Protein AF-A0A950EI23-F1 (afdb_monomer)

Solvent-accessible surface area (backbone atoms only — not comparable to full-atom values): 8518 Å² total; per-residue (Å²): 134,85,84,92,85,84,87,80,90,76,84,76,74,84,70,86,67,76,79,76,71,68,74,47,66,70,59,40,48,51,52,37,40,56,54,47,64,71,66,51,68,87,65,63,72,90,77,51,54,49,69,56,55,54,53,48,47,56,52,50,55,52,46,49,69,55,38,44,79,48,39,57,81,94,42,25,65,33,47,44,52,51,48,52,51,52,53,50,52,50,52,54,29,60,77,43,72,51,33,77,90,60,54,56,66,70,58,54,53,52,44,67,62,48,52,70,70,41,46,65,33,48,51,51,39,48,51,47,42,31,77,74,55,66,67,72,56,79,81,131

Foldseek 3Di:
DDDDDDDDDDPPDPPPPDPPPPVPLVNLLVVLLVLVLVVQDPDPLQPDDLVVLVVVLVSLVVSLVSNLVSDDPQLNVLSNLVSVLVNVVSVQCVVQSNHPVRRDPVVVVVCVVVVVVSLVSQCSVQVCSCVRSVNPGDRD

Secondary structure (DSSP, 8-state):
------------------------HHHHHHHHHHHHHHHT----TTTS-HHHHHHHHHHHHHHHHHHHHHS-HHHHHHHHHHHHHHHHHHHHHHHTTT-GGGS-HHHHHHHHHHHHHHHHHHHHHHHHHHHHH---PPP-

Sequence (140 aa):
MKNALALVAVVVVAAAGASTATASPARAGATFCQDAAVFGHGSNLLALPPATLKSDYGKFKTLATTMVPQAPSSIRTDLKSVFTFDLGLFSELSKVGWSFAKIPKSVLAQWAVAGPKLKPASDAVIGYIDAKCGLKLVKP

Nearest PDB structures (foldseek):
  2kmf-assembly1_A  TM=4.921E-01  e=6.054E+00  Synechocystis sp. PCC 6803

pLDDT: mean 73.94, std 19.22, range [29.73, 93.25]

Radius of gyration: 24.6 Å; Cα contacts (8 Å, |Δi|>4): 87; chains: 1; bounding box: 95×35×35 Å

Structure (mmCIF, N/CA/C/O backbone):
data_AF-A0A950EI23-F1
#
_entry.id   AF-A0A950EI23-F1
#
loop_
_atom_site.group_PDB
_atom_site.id
_atom_site.type_symbol
_atom_site.label_atom_id
_atom_site.label_alt_id
_atom_site.label_comp_id
_atom_site.label_asym_id
_atom_site.label_entity_id
_atom_site.label_seq_id
_atom_site.pdbx_PDB_ins_code
_atom_site.Cartn_x
_atom_site.Cartn_y
_atom_site.Cartn_z
_atom_site.occupancy
_atom_site.B_iso_or_equiv
_atom_site.auth_seq_id
_atom_site.auth_comp_id
_atom_site.auth_asym_id
_atom_site.auth_atom_id
_atom_site.pdbx_PDB_model_num
ATOM 1 N N . MET A 1 1 ? 77.031 -23.057 3.284 1.00 36.94 1 MET A N 1
ATOM 2 C CA . MET A 1 1 ? 77.674 -22.280 2.204 1.00 36.94 1 MET A CA 1
ATOM 3 C C . MET A 1 1 ? 76.619 -21.386 1.567 1.00 36.94 1 MET A C 1
ATOM 5 O O . MET A 1 1 ? 75.597 -21.930 1.187 1.00 36.94 1 MET A O 1
ATOM 9 N N . LYS A 1 2 ? 76.923 -20.079 1.457 1.00 39.62 2 LYS A N 1
ATOM 10 C CA . LYS A 1 2 ? 76.387 -19.061 0.517 1.00 39.62 2 LYS A CA 1
ATOM 11 C C . LYS A 1 2 ? 74.888 -18.707 0.656 1.00 39.62 2 LYS A C 1
ATOM 13 O O . LYS A 1 2 ? 74.032 -19.532 0.385 1.00 39.62 2 LYS A O 1
ATOM 18 N N . ASN A 1 3 ? 74.559 -17.564 1.274 1.00 35.47 3 ASN A N 1
ATOM 19 C CA . ASN A 1 3 ? 74.461 -16.191 0.708 1.00 35.47 3 ASN A CA 1
ATOM 20 C C . ASN A 1 3 ? 73.227 -16.055 -0.212 1.00 35.47 3 ASN A C 1
ATOM 22 O O . ASN A 1 3 ? 73.193 -16.699 -1.249 1.00 35.47 3 ASN A O 1
ATOM 26 N N . ALA A 1 4 ? 72.128 -15.415 0.211 1.00 39.84 4 ALA A N 1
ATOM 27 C CA . ALA A 1 4 ? 71.867 -13.967 0.377 1.00 39.84 4 ALA A CA 1
ATOM 28 C C . ALA A 1 4 ? 71.347 -13.289 -0.910 1.00 39.84 4 ALA A C 1
ATOM 30 O O . ALA A 1 4 ? 71.980 -13.432 -1.946 1.00 39.84 4 ALA A O 1
ATOM 31 N N . LEU A 1 5 ? 70.221 -12.561 -0.783 1.00 36.88 5 LEU A N 1
ATOM 32 C CA . LEU A 1 5 ? 69.748 -11.320 -1.456 1.00 36.88 5 LEU A CA 1
ATOM 33 C C . LEU A 1 5 ? 68.195 -11.330 -1.411 1.00 36.88 5 LEU A C 1
ATOM 35 O O . LEU A 1 5 ? 67.591 -12.241 -1.958 1.00 36.88 5 LEU A O 1
ATOM 39 N N . ALA A 1 6 ? 67.466 -10.543 -0.609 1.00 37.47 6 ALA A N 1
ATOM 40 C CA . ALA A 1 6 ? 67.345 -9.083 -0.445 1.00 37.47 6 ALA A CA 1
ATOM 41 C C . ALA A 1 6 ? 66.429 -8.387 -1.486 1.00 37.47 6 ALA A C 1
ATOM 43 O O . ALA A 1 6 ? 66.759 -8.351 -2.664 1.00 37.47 6 ALA A O 1
ATOM 44 N N . LEU A 1 7 ? 65.361 -7.758 -0.950 1.00 36.66 7 LEU A N 1
ATOM 45 C CA . LEU A 1 7 ? 64.418 -6.762 -1.510 1.00 36.66 7 LEU A CA 1
ATOM 46 C C . LEU A 1 7 ? 63.505 -7.232 -2.666 1.00 36.66 7 LEU A C 1
ATOM 48 O O . LEU A 1 7 ? 63.937 -7.914 -3.577 1.00 36.66 7 LEU A O 1
ATOM 52 N N . VAL A 1 8 ? 62.201 -6.929 -2.688 1.00 36.44 8 VAL A N 1
ATOM 53 C CA . VAL A 1 8 ? 61.594 -5.587 -2.656 1.00 36.44 8 VAL A CA 1
ATOM 54 C C . VAL A 1 8 ? 60.236 -5.612 -1.939 1.00 36.44 8 VAL A C 1
ATOM 56 O O . VAL A 1 8 ? 59.358 -6.409 -2.259 1.00 36.44 8 VAL A O 1
ATOM 59 N N . ALA A 1 9 ? 60.051 -4.681 -1.003 1.00 41.12 9 ALA A N 1
ATOM 60 C CA . ALA A 1 9 ? 58.739 -4.286 -0.513 1.00 41.12 9 ALA A CA 1
ATOM 61 C C . ALA A 1 9 ? 57.994 -3.537 -1.628 1.00 41.12 9 ALA A C 1
ATOM 63 O O . ALA A 1 9 ? 58.383 -2.428 -1.990 1.00 41.12 9 ALA A O 1
ATOM 64 N N . VAL A 1 10 ? 56.917 -4.119 -2.157 1.00 34.75 10 VAL A N 1
ATOM 65 C CA . VAL A 1 10 ? 55.912 -3.352 -2.898 1.00 34.75 10 VAL A CA 1
ATOM 66 C C . VAL A 1 10 ? 54.756 -3.110 -1.945 1.00 34.75 10 VAL A C 1
ATOM 68 O O . VAL A 1 10 ? 53.901 -3.965 -1.723 1.00 34.75 10 VAL A O 1
ATOM 71 N N . VAL A 1 11 ? 54.766 -1.917 -1.360 1.00 41.16 11 VAL A N 1
ATOM 72 C CA . VAL A 1 11 ? 53.578 -1.292 -0.788 1.00 41.16 11 VAL A CA 1
ATOM 73 C C . VAL A 1 11 ? 52.604 -1.091 -1.947 1.00 41.16 11 VAL A C 1
ATOM 75 O O . VAL A 1 11 ? 52.697 -0.108 -2.680 1.00 41.16 11 VAL A O 1
ATOM 78 N N . VAL A 1 12 ? 51.685 -2.034 -2.154 1.00 38.53 12 VAL A N 1
ATOM 79 C CA . VAL A 1 12 ? 50.488 -1.746 -2.945 1.00 38.53 12 VAL A CA 1
ATOM 80 C C . VAL A 1 12 ? 49.539 -1.030 -2.004 1.00 38.53 12 VAL A C 1
ATOM 82 O O . VAL A 1 12 ? 48.923 -1.621 -1.120 1.00 38.53 12 VAL A O 1
ATOM 85 N N . VAL A 1 13 ? 49.524 0.287 -2.172 1.00 40.12 13 VAL A N 1
ATOM 86 C CA . VAL A 1 13 ? 48.585 1.227 -1.577 1.00 40.12 13 VAL A CA 1
ATOM 87 C C . VAL A 1 13 ? 47.185 0.619 -1.617 1.00 40.12 13 VAL A C 1
ATOM 89 O O . VAL A 1 13 ? 46.642 0.352 -2.689 1.00 40.12 13 VAL A O 1
ATOM 92 N N . ALA A 1 14 ? 46.600 0.422 -0.434 1.00 41.75 14 ALA A N 1
ATOM 93 C CA . ALA A 1 14 ? 45.168 0.264 -0.266 1.00 41.75 14 ALA A CA 1
ATOM 94 C C . ALA A 1 14 ? 44.500 1.569 -0.714 1.00 41.75 14 ALA A C 1
ATOM 96 O O . ALA A 1 14 ? 44.198 2.453 0.086 1.00 41.75 14 ALA A O 1
ATOM 97 N N . ALA A 1 15 ? 44.305 1.714 -2.021 1.00 35.47 15 ALA A N 1
ATOM 98 C CA . ALA A 1 15 ? 43.359 2.668 -2.543 1.00 35.47 15 ALA A CA 1
ATOM 99 C C . ALA A 1 15 ? 41.981 2.073 -2.264 1.00 35.47 15 ALA A C 1
ATOM 101 O O . ALA A 1 15 ? 41.494 1.199 -2.981 1.00 35.47 15 ALA A O 1
ATOM 102 N N . ALA A 1 16 ? 41.372 2.561 -1.186 1.00 40.75 16 ALA A N 1
ATOM 103 C CA . ALA A 1 16 ? 39.932 2.650 -1.044 1.00 40.75 16 ALA A CA 1
ATOM 104 C C . ALA A 1 16 ? 39.380 3.463 -2.232 1.00 40.75 16 ALA A C 1
ATOM 106 O O . ALA A 1 16 ? 39.046 4.637 -2.120 1.00 40.75 16 ALA A O 1
ATOM 107 N N . GLY A 1 17 ? 39.356 2.848 -3.410 1.00 33.03 17 GLY A N 1
ATOM 108 C CA . GLY A 1 17 ? 38.624 3.319 -4.565 1.00 33.03 17 GLY A CA 1
ATOM 109 C C . GLY A 1 17 ? 37.223 2.780 -4.408 1.00 33.03 17 GLY A C 1
ATOM 110 O O . GLY A 1 17 ? 36.989 1.603 -4.663 1.00 33.03 17 GLY A O 1
ATOM 111 N N . ALA A 1 18 ? 36.335 3.628 -3.894 1.00 35.41 18 ALA A N 1
ATOM 112 C CA . ALA A 1 18 ? 34.916 3.372 -3.766 1.00 35.41 18 ALA A CA 1
ATOM 113 C C . ALA A 1 18 ? 34.413 2.545 -4.953 1.00 35.41 18 ALA A C 1
ATOM 115 O O . ALA A 1 18 ? 34.388 3.023 -6.089 1.00 35.41 18 ALA A O 1
ATOM 116 N N . SER A 1 19 ? 33.990 1.310 -4.672 1.00 29.73 19 SER A N 1
ATOM 117 C CA . SER A 1 19 ? 33.036 0.617 -5.518 1.00 29.73 19 SER A CA 1
ATOM 118 C C . SER A 1 19 ? 31.842 1.551 -5.615 1.00 29.73 19 SER A C 1
ATOM 120 O O . SER A 1 19 ? 30.972 1.561 -4.743 1.00 29.73 19 SER A O 1
ATOM 122 N N . THR A 1 20 ? 31.791 2.368 -6.664 1.00 40.09 20 THR A N 1
ATOM 123 C CA . THR A 1 20 ? 30.520 2.829 -7.186 1.00 40.09 20 THR A CA 1
ATOM 124 C C . THR A 1 20 ? 29.844 1.550 -7.641 1.00 40.09 20 THR A C 1
ATOM 126 O O . THR A 1 20 ? 29.971 1.097 -8.778 1.00 40.09 20 THR A O 1
ATOM 129 N N . ALA A 1 21 ? 29.173 0.903 -6.685 1.00 35.53 21 ALA A N 1
ATOM 130 C CA . ALA A 1 21 ? 28.082 0.004 -6.947 1.00 35.53 21 ALA A CA 1
ATOM 131 C C . ALA A 1 21 ? 27.087 0.863 -7.714 1.00 35.53 21 ALA A C 1
ATOM 133 O O . ALA A 1 21 ? 26.189 1.483 -7.150 1.00 35.53 21 ALA A O 1
ATOM 134 N N . THR A 1 22 ? 27.318 0.961 -9.019 1.00 35.56 22 THR A N 1
ATOM 135 C CA . THR A 1 22 ? 26.297 1.313 -9.973 1.00 35.56 22 THR A CA 1
ATOM 136 C C . THR A 1 22 ? 25.267 0.240 -9.706 1.00 35.56 22 THR A C 1
ATOM 138 O O . THR A 1 22 ? 25.484 -0.925 -10.046 1.00 35.56 22 THR A O 1
ATOM 141 N N . ALA A 1 23 ? 24.251 0.586 -8.913 1.00 40.00 23 ALA A N 1
ATOM 142 C CA . ALA A 1 23 ? 23.145 -0.292 -8.617 1.00 40.00 23 ALA A CA 1
ATOM 143 C C . ALA A 1 23 ? 22.575 -0.629 -9.983 1.00 40.00 23 ALA A C 1
ATOM 145 O O . ALA A 1 23 ? 21.917 0.202 -10.607 1.00 40.00 23 ALA A O 1
ATOM 146 N N . SER A 1 24 ? 22.980 -1.784 -10.514 1.00 37.75 24 SER A N 1
ATOM 147 C CA . SER A 1 24 ? 22.637 -2.142 -11.875 1.00 37.75 24 SER A CA 1
ATOM 148 C C . SER A 1 24 ? 21.113 -2.090 -11.937 1.00 37.75 24 SER A C 1
ATOM 150 O O . SER A 1 24 ? 20.472 -2.680 -11.060 1.00 37.75 24 SER A O 1
ATOM 152 N N . PRO A 1 25 ? 20.510 -1.354 -12.883 1.00 50.84 25 PRO A N 1
ATOM 153 C CA . PRO A 1 25 ? 19.062 -1.165 -12.919 1.00 50.84 25 PRO A CA 1
ATOM 154 C C . PRO A 1 25 ? 18.306 -2.504 -12.957 1.00 50.84 25 PRO A C 1
ATOM 156 O O . PRO A 1 25 ? 17.195 -2.598 -12.443 1.00 50.84 25 PRO A O 1
ATOM 159 N N . ALA A 1 26 ? 18.950 -3.573 -13.444 1.00 51.41 26 ALA A N 1
ATOM 160 C CA . ALA A 1 26 ? 18.457 -4.946 -13.363 1.00 51.41 26 ALA A CA 1
ATOM 161 C C . ALA A 1 26 ? 18.299 -5.471 -11.918 1.00 51.41 26 ALA A C 1
ATOM 163 O O . ALA A 1 26 ? 17.333 -6.167 -11.617 1.00 51.41 26 ALA A O 1
ATOM 164 N N . ARG A 1 27 ? 19.213 -5.122 -11.004 1.00 56.03 27 ARG A N 1
ATOM 165 C CA . ARG A 1 27 ? 19.181 -5.541 -9.592 1.00 56.03 27 ARG A CA 1
ATOM 166 C C . ARG A 1 27 ? 18.139 -4.752 -8.798 1.00 56.03 27 ARG A C 1
ATOM 168 O O . ARG A 1 27 ? 17.410 -5.348 -8.018 1.00 56.03 27 ARG A O 1
ATOM 175 N N . ALA A 1 28 ? 18.017 -3.448 -9.062 1.00 59.25 28 ALA A N 1
ATOM 176 C CA . ALA A 1 28 ? 16.952 -2.618 -8.493 1.00 59.25 28 ALA A CA 1
ATOM 177 C C . ALA A 1 28 ? 15.560 -3.064 -8.978 1.00 59.25 28 ALA A C 1
ATOM 179 O O . ALA A 1 28 ? 14.635 -3.160 -8.178 1.00 59.25 28 ALA A O 1
ATOM 180 N N . GLY A 1 29 ? 15.424 -3.416 -10.263 1.00 62.66 29 GLY A N 1
ATOM 181 C CA . GLY A 1 29 ? 14.188 -3.979 -10.814 1.00 62.66 29 GLY A CA 1
ATOM 182 C C . GLY A 1 29 ? 13.825 -5.347 -10.227 1.00 62.66 29 GLY A C 1
ATOM 183 O O . GLY A 1 29 ? 12.660 -5.589 -9.925 1.00 62.66 29 GLY A O 1
ATOM 184 N N . ALA A 1 30 ? 14.811 -6.224 -10.004 1.00 69.25 30 ALA A N 1
ATOM 185 C CA . ALA A 1 30 ? 14.588 -7.522 -9.366 1.00 69.25 30 ALA A CA 1
ATOM 186 C C . ALA A 1 30 ? 14.108 -7.383 -7.911 1.00 69.25 30 ALA A C 1
ATOM 188 O O . ALA A 1 30 ? 13.155 -8.056 -7.522 1.00 69.25 30 ALA A O 1
ATOM 189 N N . THR A 1 31 ? 14.717 -6.488 -7.126 1.00 76.88 31 THR A N 1
ATOM 190 C CA . THR A 1 31 ? 14.278 -6.204 -5.748 1.00 76.88 31 THR A CA 1
ATOM 191 C C . THR A 1 31 ? 12.894 -5.558 -5.721 1.00 76.88 31 THR A C 1
ATOM 193 O O . THR A 1 31 ? 12.042 -5.990 -4.952 1.00 76.88 31 THR A O 1
ATOM 196 N N . PHE A 1 32 ? 12.611 -4.624 -6.636 1.00 83.12 32 PHE A N 1
ATOM 197 C CA . PHE A 1 32 ? 11.277 -4.042 -6.782 1.00 83.12 32 PHE A CA 1
ATOM 198 C C . PHE A 1 32 ? 10.204 -5.104 -7.064 1.00 83.12 32 PHE A C 1
ATOM 200 O O . PHE A 1 32 ? 9.143 -5.082 -6.449 1.00 83.12 32 PHE A 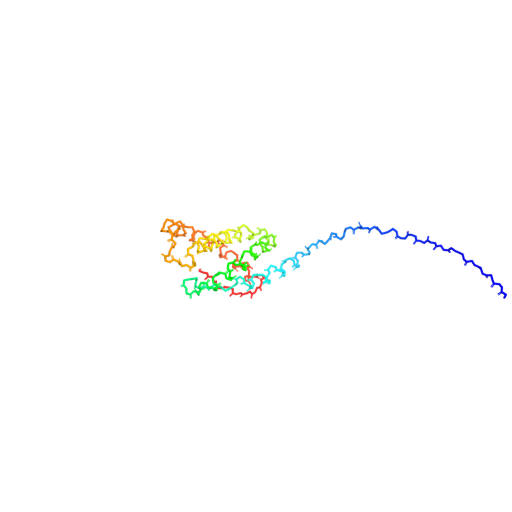O 1
ATOM 207 N N . CYS A 1 33 ? 10.468 -6.049 -7.971 1.00 82.44 33 CYS A N 1
ATOM 208 C CA . CYS A 1 33 ? 9.514 -7.111 -8.286 1.00 82.44 33 CYS A CA 1
ATOM 209 C C . CYS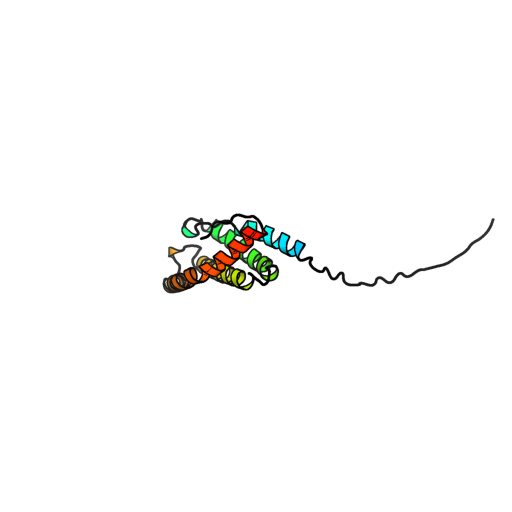 A 1 33 ? 9.324 -8.114 -7.138 1.00 82.44 33 CYS A C 1
ATOM 211 O O . CYS A 1 33 ? 8.217 -8.620 -6.960 1.00 82.44 33 CYS A O 1
ATOM 213 N N . GLN A 1 34 ? 10.365 -8.384 -6.345 1.00 81.31 34 GLN A N 1
ATOM 214 C CA . GLN A 1 34 ? 10.247 -9.194 -5.127 1.00 81.31 34 GLN A CA 1
ATOM 215 C C . GLN A 1 34 ? 9.359 -8.503 -4.087 1.00 81.31 34 GLN A C 1
ATOM 217 O O . GLN A 1 34 ? 8.434 -9.123 -3.567 1.00 81.31 34 GLN A O 1
ATOM 222 N N . ASP A 1 35 ? 9.580 -7.212 -3.847 1.00 82.31 35 ASP A N 1
ATOM 223 C CA . ASP A 1 35 ? 8.767 -6.418 -2.924 1.00 82.31 35 ASP A CA 1
ATOM 224 C C . ASP A 1 35 ? 7.313 -6.280 -3.426 1.00 82.31 35 ASP A C 1
ATOM 226 O O . ASP A 1 35 ? 6.360 -6.409 -2.655 1.00 82.31 35 ASP A O 1
ATOM 230 N N . ALA A 1 36 ? 7.113 -6.112 -4.739 1.00 79.94 36 ALA A N 1
ATOM 231 C CA . ALA A 1 36 ? 5.790 -6.052 -5.362 1.00 79.94 36 ALA A CA 1
ATOM 232 C C . ALA A 1 36 ? 4.998 -7.365 -5.234 1.00 79.94 36 ALA A C 1
ATOM 234 O O . ALA A 1 36 ? 3.772 -7.333 -5.129 1.00 79.94 36 ALA A O 1
ATOM 235 N N . ALA A 1 37 ? 5.671 -8.519 -5.189 1.00 74.31 37 ALA A N 1
ATOM 236 C CA . ALA A 1 37 ? 5.012 -9.802 -4.941 1.00 74.31 37 ALA A CA 1
ATOM 237 C C . ALA A 1 37 ? 4.399 -9.873 -3.533 1.00 74.31 37 ALA A C 1
ATOM 239 O O . ALA A 1 37 ? 3.383 -10.536 -3.336 1.00 74.31 37 ALA A O 1
ATOM 240 N N . VAL A 1 38 ? 4.963 -9.142 -2.567 1.00 71.06 38 VAL A N 1
ATOM 241 C CA . VAL A 1 38 ? 4.412 -9.014 -1.208 1.00 71.06 38 VAL A CA 1
ATOM 242 C C . VAL A 1 38 ? 3.232 -8.031 -1.174 1.00 71.06 38 VAL A C 1
ATOM 244 O O . VAL A 1 38 ? 2.308 -8.206 -0.384 1.00 71.06 38 VAL A O 1
ATOM 247 N N . PHE A 1 39 ? 3.229 -7.030 -2.060 1.00 68.44 39 PHE A N 1
ATOM 248 C CA . PHE A 1 39 ? 2.153 -6.039 -2.217 1.00 68.44 39 PHE A CA 1
ATOM 249 C C . PHE A 1 39 ? 0.871 -6.628 -2.847 1.00 68.44 39 PHE A C 1
ATOM 251 O O . PHE A 1 39 ? -0.222 -6.100 -2.660 1.00 68.44 39 PHE A O 1
ATOM 258 N N . GLY A 1 40 ? 0.991 -7.740 -3.579 1.00 55.53 40 GLY A N 1
ATOM 259 C CA . GLY A 1 40 ? -0.021 -8.269 -4.499 1.00 55.53 40 GLY A CA 1
ATOM 260 C C . GLY A 1 40 ? -1.282 -8.925 -3.922 1.00 55.53 40 GLY A C 1
ATOM 261 O O . GLY A 1 40 ? -2.102 -9.421 -4.694 1.00 55.53 40 GLY A O 1
ATOM 262 N N . HIS A 1 41 ? -1.483 -8.939 -2.606 1.00 49.56 41 HIS A N 1
ATOM 263 C CA . HIS A 1 41 ? -2.679 -9.533 -2.008 1.00 49.56 41 HIS A CA 1
ATOM 264 C C . HIS A 1 41 ? -3.666 -8.456 -1.561 1.00 49.56 41 HIS A C 1
ATOM 266 O O . HIS A 1 41 ? -3.645 -7.992 -0.420 1.00 49.56 41 HIS A O 1
ATOM 272 N N . GLY A 1 42 ? -4.565 -8.097 -2.485 1.00 50.00 42 GLY A N 1
ATOM 273 C CA . GLY A 1 42 ? -5.751 -7.284 -2.229 1.00 50.00 42 GLY A CA 1
ATOM 274 C C . GLY A 1 42 ? -6.662 -7.977 -1.222 1.00 50.00 42 GLY A C 1
ATOM 275 O O . GLY A 1 42 ? -7.564 -8.733 -1.573 1.00 50.00 42 GLY A O 1
ATOM 276 N N . SER A 1 43 ? -6.386 -7.755 0.054 1.00 51.38 43 SER A N 1
ATOM 277 C CA . SER A 1 43 ? -7.228 -8.234 1.133 1.00 51.38 43 SER A CA 1
ATOM 278 C C . SER A 1 43 ? -8.428 -7.307 1.252 1.00 51.38 43 SER A C 1
ATOM 280 O O . SER A 1 43 ? -8.270 -6.087 1.280 1.00 51.38 43 SER A O 1
ATOM 282 N N . ASN A 1 44 ? -9.636 -7.863 1.363 1.00 62.44 44 ASN A N 1
ATOM 283 C CA . ASN A 1 44 ? -10.791 -7.074 1.773 1.00 62.44 44 ASN A CA 1
ATOM 284 C C . ASN A 1 44 ? -10.544 -6.594 3.211 1.00 62.44 44 ASN A C 1
ATOM 286 O O . ASN A 1 44 ? -10.760 -7.345 4.162 1.00 62.44 44 ASN A O 1
ATOM 290 N N . LEU A 1 45 ? -10.057 -5.358 3.366 1.00 65.81 45 LEU A N 1
ATOM 291 C CA . LEU A 1 45 ? -9.656 -4.792 4.657 1.00 65.81 45 LEU A CA 1
ATOM 292 C C . LEU A 1 45 ? -10.790 -4.842 5.693 1.00 65.81 45 LEU A C 1
ATOM 294 O O . LEU A 1 45 ? -10.519 -4.942 6.885 1.00 65.81 45 LEU A O 1
ATOM 298 N N . LEU A 1 46 ? -12.051 -4.825 5.242 1.00 67.31 46 LEU A N 1
ATOM 299 C CA . LEU A 1 46 ? -13.233 -4.922 6.103 1.00 67.31 46 LEU A CA 1
ATOM 300 C C . LEU A 1 46 ? -13.427 -6.321 6.706 1.00 67.31 46 LEU A C 1
ATOM 302 O O . LEU A 1 46 ? -14.065 -6.448 7.747 1.00 67.31 46 LEU A O 1
ATOM 306 N N . ALA A 1 47 ? -12.903 -7.359 6.053 1.00 69.56 47 ALA A N 1
ATOM 307 C CA . ALA A 1 47 ? -13.020 -8.751 6.479 1.00 69.56 47 ALA A CA 1
ATOM 308 C C . ALA A 1 47 ? -11.783 -9.250 7.246 1.00 69.56 47 ALA A C 1
ATOM 310 O O . ALA A 1 47 ? -11.802 -10.354 7.790 1.00 69.56 47 ALA A O 1
ATOM 311 N N . LEU A 1 48 ? -10.700 -8.467 7.285 1.00 74.06 48 LEU A N 1
ATOM 312 C CA . LEU A 1 48 ? -9.470 -8.878 7.949 1.00 74.06 48 LEU A CA 1
ATOM 313 C C . LEU A 1 48 ? -9.552 -8.717 9.475 1.00 74.06 48 LEU A C 1
ATOM 315 O O . LEU A 1 48 ? -10.004 -7.682 9.972 1.00 74.06 48 LEU A O 1
ATOM 319 N N . PRO A 1 49 ? -9.026 -9.688 10.242 1.00 80.75 49 PRO A N 1
ATOM 320 C CA . PRO A 1 49 ? -8.852 -9.527 11.677 1.00 80.75 49 PRO A CA 1
ATOM 321 C C . PRO A 1 49 ? -7.932 -8.335 12.016 1.00 80.75 49 PRO A C 1
ATOM 323 O O . PRO A 1 49 ? -6.919 -8.131 11.336 1.00 80.75 49 PRO A O 1
ATOM 326 N N . PRO A 1 50 ? -8.181 -7.614 13.128 1.00 81.69 50 PRO A N 1
ATOM 327 C CA . PRO A 1 50 ? -7.322 -6.530 13.621 1.00 81.69 50 PRO A CA 1
ATOM 328 C C . PRO A 1 50 ? -5.826 -6.861 13.702 1.00 81.69 50 PRO A C 1
ATOM 330 O O . PRO A 1 50 ? -4.978 -6.034 13.369 1.00 81.69 50 PRO A O 1
ATOM 333 N N . ALA A 1 51 ? -5.485 -8.078 14.141 1.00 83.62 51 ALA A N 1
ATOM 334 C CA . ALA A 1 51 ? -4.096 -8.519 14.260 1.00 83.62 51 ALA A CA 1
ATOM 335 C C . ALA A 1 51 ? -3.394 -8.595 12.893 1.00 83.62 51 ALA A C 1
ATOM 337 O O . ALA A 1 51 ? -2.237 -8.187 12.772 1.00 83.62 51 ALA A O 1
ATOM 338 N N . THR A 1 52 ? -4.112 -9.055 11.865 1.00 82.75 52 THR A N 1
ATOM 339 C CA . THR A 1 52 ? -3.621 -9.130 10.486 1.00 82.75 52 THR A CA 1
ATOM 340 C C . THR A 1 52 ? -3.403 -7.732 9.924 1.00 82.75 52 THR A C 1
ATOM 342 O O . THR A 1 52 ? -2.299 -7.430 9.484 1.00 82.75 52 THR A O 1
ATOM 345 N N . LEU A 1 53 ? -4.386 -6.835 10.071 1.00 80.12 53 LEU A N 1
ATOM 346 C CA . LEU A 1 53 ? -4.269 -5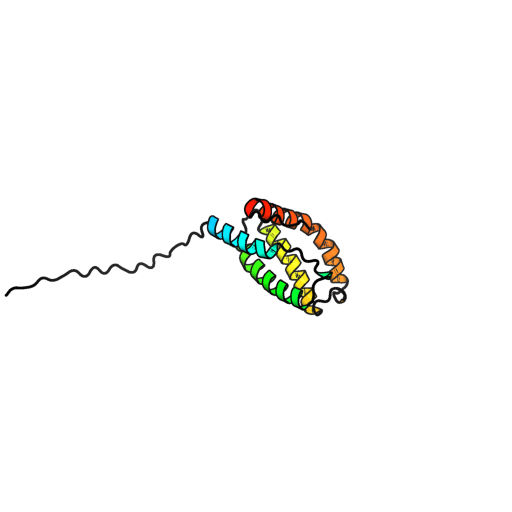.434 9.641 1.00 80.12 53 LEU A CA 1
ATOM 347 C C . LEU A 1 53 ? -3.062 -4.728 10.278 1.00 80.12 53 LEU A C 1
ATOM 349 O O . LEU A 1 53 ? -2.329 -4.008 9.601 1.00 80.12 53 LEU A O 1
ATOM 353 N N . LYS A 1 54 ? -2.812 -4.970 11.571 1.00 83.12 54 LYS A N 1
ATOM 354 C CA . LYS A 1 54 ? -1.645 -4.422 12.276 1.00 83.12 54 LYS A CA 1
ATOM 355 C C . LYS A 1 54 ? -0.323 -4.955 11.724 1.00 83.12 54 LYS A C 1
ATOM 357 O O . LYS A 1 54 ? 0.623 -4.182 11.568 1.00 83.12 54 LYS A O 1
ATOM 362 N N . SER A 1 55 ? -0.242 -6.261 11.466 1.00 83.12 55 SER A N 1
ATOM 363 C CA . SER A 1 55 ? 0.947 -6.885 10.872 1.00 83.12 55 SER A CA 1
ATOM 364 C C . SER A 1 55 ? 1.208 -6.336 9.472 1.00 83.12 55 SER A C 1
ATOM 366 O O . SER A 1 55 ? 2.333 -5.942 9.158 1.00 83.12 55 SER A O 1
ATOM 368 N N . ASP A 1 56 ? 0.156 -6.239 8.665 1.00 79.75 56 ASP A N 1
ATOM 369 C CA . ASP A 1 56 ? 0.245 -5.781 7.287 1.00 79.75 56 ASP A CA 1
ATOM 370 C C . ASP A 1 56 ? 0.608 -4.304 7.213 1.00 79.75 56 ASP A C 1
ATOM 372 O O . ASP A 1 56 ? 1.471 -3.960 6.415 1.00 79.75 56 ASP A O 1
ATOM 376 N N . TYR A 1 57 ? 0.105 -3.449 8.111 1.00 84.25 57 TYR A N 1
ATOM 377 C 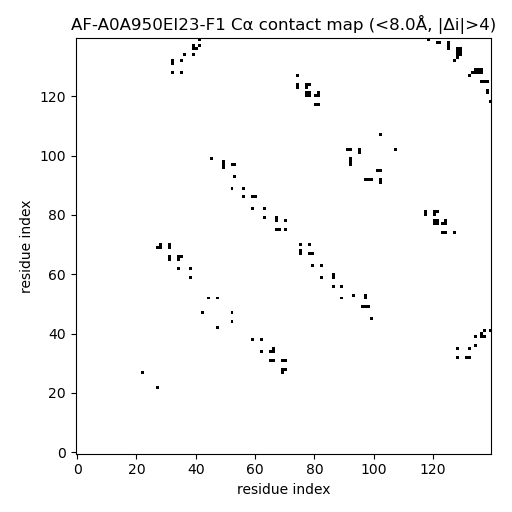CA . TYR A 1 57 ? 0.555 -2.056 8.195 1.00 84.25 57 TYR A CA 1
ATOM 378 C C . TYR A 1 57 ? 2.072 -1.936 8.407 1.00 84.25 57 TYR A C 1
ATOM 380 O O . TYR A 1 57 ? 2.729 -1.117 7.761 1.00 84.25 57 TYR A O 1
ATOM 388 N N . GLY A 1 58 ? 2.647 -2.771 9.281 1.00 82.88 58 GLY A N 1
ATOM 389 C CA . GLY A 1 58 ? 4.094 -2.814 9.500 1.00 82.88 58 GLY A CA 1
ATOM 390 C C . GLY A 1 58 ? 4.859 -3.167 8.223 1.00 82.88 58 GLY A C 1
ATOM 391 O O . GLY A 1 58 ? 5.780 -2.444 7.840 1.00 82.88 58 GLY A O 1
ATOM 392 N N . LYS A 1 59 ? 4.426 -4.224 7.524 1.00 81.31 59 LYS A N 1
ATOM 393 C CA . LYS A 1 59 ? 5.008 -4.636 6.236 1.00 81.31 59 LYS A CA 1
ATOM 394 C C . LYS A 1 59 ? 4.864 -3.541 5.181 1.00 81.31 59 LYS A C 1
ATOM 396 O O . LYS A 1 59 ? 5.832 -3.225 4.500 1.00 81.31 59 LYS A O 1
ATOM 401 N N . PHE A 1 60 ? 3.689 -2.923 5.084 1.00 81.56 60 PHE A N 1
ATOM 402 C CA . PHE A 1 60 ? 3.382 -1.881 4.106 1.00 81.56 60 PHE A CA 1
ATOM 403 C C . PHE A 1 60 ? 4.272 -0.653 4.284 1.00 81.56 60 PHE A C 1
ATOM 405 O O . PHE A 1 60 ? 4.764 -0.091 3.309 1.00 81.56 60 PHE A O 1
ATOM 412 N N . LYS A 1 61 ? 4.530 -0.257 5.535 1.00 84.19 61 LYS A N 1
ATOM 413 C CA . LYS A 1 61 ? 5.426 0.860 5.846 1.00 84.19 61 LYS A CA 1
ATOM 414 C C . LYS A 1 61 ? 6.862 0.564 5.418 1.00 84.19 61 LYS A C 1
ATOM 416 O O . LYS A 1 61 ? 7.501 1.431 4.827 1.00 84.19 61 LYS A O 1
ATOM 421 N N . THR A 1 62 ? 7.348 -0.653 5.664 1.00 86.50 62 THR A N 1
ATOM 422 C CA . THR A 1 62 ? 8.667 -1.093 5.191 1.00 86.50 62 THR A CA 1
ATOM 423 C C . THR A 1 62 ? 8.726 -1.117 3.663 1.00 86.50 62 THR A C 1
ATOM 425 O O . 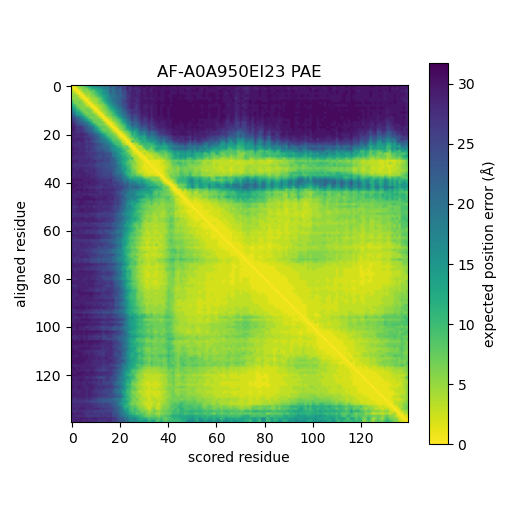THR A 1 62 ? 9.623 -0.503 3.089 1.00 86.50 62 THR A O 1
ATOM 428 N N . LEU A 1 63 ? 7.736 -1.720 3.000 1.00 83.94 63 LEU A N 1
ATOM 429 C CA . LEU A 1 63 ? 7.656 -1.782 1.537 1.00 83.94 63 LEU A CA 1
ATOM 430 C C . LEU A 1 63 ? 7.609 -0.388 0.904 1.00 83.94 63 LEU A C 1
ATOM 432 O O . LEU A 1 63 ? 8.308 -0.132 -0.069 1.00 83.94 63 LEU A O 1
ATOM 436 N N . ALA A 1 64 ? 6.868 0.560 1.480 1.00 86.44 64 ALA A N 1
ATOM 437 C CA . ALA A 1 64 ? 6.843 1.936 0.986 1.00 86.44 64 ALA A CA 1
ATOM 438 C C . ALA A 1 64 ? 8.244 2.575 0.999 1.00 86.44 64 ALA A C 1
ATOM 440 O O . ALA A 1 64 ? 8.622 3.280 0.059 1.00 86.44 64 ALA A O 1
ATOM 441 N N . THR A 1 65 ? 9.032 2.314 2.050 1.00 86.06 65 THR A N 1
ATOM 442 C CA . THR A 1 65 ? 10.397 2.848 2.177 1.00 86.06 65 THR A CA 1
ATOM 443 C C . THR A 1 65 ? 11.409 2.188 1.242 1.00 86.06 65 THR A C 1
ATOM 445 O O . THR A 1 65 ? 12.391 2.840 0.890 1.00 86.06 65 THR A O 1
ATOM 448 N N . THR A 1 66 ? 11.180 0.946 0.803 1.00 87.50 66 THR A N 1
ATOM 449 C CA . THR A 1 66 ? 12.080 0.229 -0.119 1.00 87.50 66 THR A CA 1
ATOM 450 C C . THR A 1 66 ? 11.666 0.394 -1.579 1.00 87.50 66 THR A C 1
ATOM 452 O O . THR A 1 66 ? 12.500 0.726 -2.424 1.00 87.50 66 THR A O 1
ATOM 455 N N . MET A 1 67 ? 10.375 0.251 -1.882 1.00 87.69 67 MET A N 1
ATOM 456 C CA . MET A 1 67 ? 9.849 0.240 -3.245 1.00 87.69 67 MET A CA 1
ATOM 457 C C . MET A 1 67 ? 9.837 1.623 -3.890 1.00 87.69 67 MET A C 1
ATOM 459 O O . MET A 1 67 ? 10.203 1.740 -5.055 1.00 87.69 67 MET A O 1
ATOM 463 N N . VAL A 1 68 ? 9.435 2.685 -3.178 1.00 88.62 68 VAL A N 1
ATOM 464 C CA . VAL A 1 68 ? 9.306 4.025 -3.789 1.00 88.62 68 VAL A CA 1
ATOM 465 C C . VAL A 1 68 ? 10.647 4.555 -4.322 1.00 88.62 68 VAL A C 1
ATOM 467 O O . VAL A 1 68 ? 10.675 5.031 -5.460 1.00 88.62 68 VAL A O 1
ATOM 470 N N . PRO A 1 69 ? 11.775 4.462 -3.589 1.00 86.94 69 PRO A N 1
ATOM 471 C CA . PRO A 1 69 ? 13.076 4.873 -4.120 1.00 86.94 69 PRO A CA 1
ATOM 472 C C . PRO A 1 69 ? 13.554 4.014 -5.299 1.00 86.94 69 PRO A C 1
ATOM 474 O O . PRO A 1 69 ? 14.191 4.535 -6.215 1.00 86.94 69 PRO A O 1
ATOM 477 N N . GLN A 1 70 ? 13.245 2.714 -5.282 1.00 86.62 70 GLN A N 1
ATOM 478 C CA . GLN A 1 70 ? 13.654 1.755 -6.314 1.00 86.62 70 GLN A CA 1
ATOM 479 C C . GLN A 1 70 ? 12.740 1.767 -7.544 1.00 86.62 70 GLN A C 1
ATOM 481 O O . GLN A 1 70 ? 13.126 1.278 -8.607 1.00 86.62 70 GLN A O 1
ATOM 486 N N . ALA A 1 71 ? 11.546 2.348 -7.423 1.00 85.31 71 ALA A N 1
ATOM 487 C CA . ALA A 1 71 ? 10.585 2.404 -8.503 1.00 85.31 71 ALA A CA 1
ATOM 488 C C . ALA A 1 71 ? 11.131 3.226 -9.686 1.00 85.31 71 ALA A C 1
ATOM 490 O O . ALA A 1 71 ? 11.702 4.315 -9.492 1.00 85.31 71 ALA A O 1
ATOM 491 N N . PRO A 1 72 ? 10.913 2.750 -10.924 1.00 87.06 72 PRO A N 1
ATOM 492 C CA . PRO A 1 72 ? 11.200 3.523 -12.122 1.00 87.06 72 PRO A CA 1
ATOM 493 C C . PRO A 1 72 ? 10.439 4.848 -12.111 1.00 87.06 72 PRO A C 1
ATOM 495 O O . PRO A 1 72 ? 9.308 4.933 -11.628 1.00 87.06 72 PRO A O 1
ATOM 498 N N . SER A 1 73 ? 11.045 5.886 -12.690 1.00 88.88 73 SER A N 1
ATOM 499 C CA . SER A 1 73 ? 10.466 7.235 -12.746 1.00 88.88 73 SER A CA 1
ATOM 500 C C . SER A 1 73 ? 9.062 7.264 -13.356 1.00 88.88 73 SER A C 1
ATOM 502 O O . SER A 1 73 ? 8.243 8.065 -12.917 1.00 88.88 73 SER A O 1
ATOM 504 N N . SER A 1 74 ? 8.766 6.360 -14.296 1.00 88.69 74 SER A N 1
ATOM 505 C CA . SER A 1 74 ? 7.471 6.250 -14.976 1.00 88.69 74 SER A CA 1
ATOM 506 C C . SER A 1 74 ? 6.292 5.909 -14.063 1.00 88.69 74 SER A C 1
ATOM 508 O O . SER A 1 74 ? 5.171 6.229 -14.424 1.00 88.69 74 SER A O 1
ATOM 510 N N . ILE A 1 75 ? 6.526 5.253 -12.919 1.00 90.81 75 ILE A N 1
ATOM 511 C CA . ILE A 1 75 ? 5.465 4.879 -11.962 1.00 90.81 75 ILE A CA 1
ATOM 512 C C . ILE A 1 75 ? 5.717 5.389 -10.546 1.00 90.81 75 ILE A C 1
ATOM 514 O O . ILE A 1 75 ? 4.881 5.207 -9.668 1.00 90.81 75 ILE A O 1
ATOM 518 N N . ARG A 1 76 ? 6.871 6.010 -10.278 1.00 91.94 76 ARG A N 1
ATOM 519 C CA . ARG A 1 76 ? 7.268 6.399 -8.918 1.00 91.94 76 ARG A CA 1
ATOM 520 C C . ARG A 1 76 ? 6.259 7.335 -8.258 1.00 91.94 76 ARG A C 1
ATOM 522 O O . ARG A 1 76 ? 5.967 7.170 -7.076 1.00 91.94 76 ARG A O 1
ATOM 529 N N . THR A 1 77 ? 5.744 8.312 -9.002 1.00 93.25 77 THR A N 1
ATOM 530 C CA . THR A 1 77 ? 4.743 9.259 -8.493 1.00 93.25 77 THR A CA 1
ATOM 531 C C . THR A 1 77 ? 3.435 8.549 -8.162 1.00 93.25 77 THR A C 1
ATOM 533 O O . THR A 1 77 ? 2.898 8.754 -7.076 1.00 93.25 77 THR A O 1
ATOM 536 N N . ASP A 1 78 ? 2.965 7.669 -9.045 1.00 91.25 78 ASP A N 1
ATOM 537 C CA . ASP A 1 78 ? 1.732 6.907 -8.838 1.00 91.25 78 ASP A CA 1
ATOM 538 C C . ASP A 1 78 ? 1.863 5.946 -7.656 1.00 91.25 78 ASP A C 1
ATOM 540 O O . ASP A 1 78 ? 1.022 5.942 -6.759 1.00 91.25 78 ASP A O 1
ATOM 544 N N . LEU A 1 79 ? 2.979 5.221 -7.582 1.00 90.19 79 LEU A N 1
ATOM 545 C CA . LEU A 1 79 ? 3.295 4.324 -6.476 1.00 90.19 79 LEU A CA 1
ATOM 546 C C . LEU A 1 79 ? 3.350 5.075 -5.142 1.00 90.19 79 LEU A C 1
ATOM 548 O O . LEU A 1 79 ? 2.794 4.619 -4.145 1.00 90.19 79 LEU A O 1
ATOM 552 N N . LYS A 1 80 ? 3.983 6.255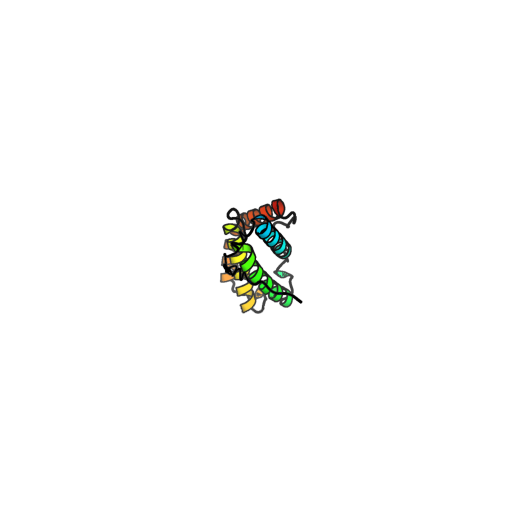 -5.117 1.00 91.75 80 LYS A N 1
ATOM 553 C CA . LYS A 1 80 ? 4.018 7.111 -3.926 1.00 91.75 80 LYS A CA 1
ATOM 554 C C . LYS A 1 80 ? 2.614 7.564 -3.520 1.00 91.75 80 LYS A C 1
ATOM 556 O O . LYS A 1 80 ? 2.325 7.580 -2.325 1.00 91.75 80 LYS A O 1
ATOM 561 N N . SER A 1 81 ? 1.759 7.928 -4.474 1.00 90.69 81 SER A N 1
ATOM 562 C CA . SER A 1 81 ? 0.370 8.324 -4.206 1.00 90.69 81 SER A CA 1
ATOM 563 C C . SER A 1 81 ? -0.435 7.184 -3.582 1.00 90.69 81 SER A C 1
ATOM 565 O O . SER A 1 81 ? -1.091 7.406 -2.564 1.00 90.69 81 SER A O 1
ATOM 567 N N . VAL A 1 82 ? -0.321 5.967 -4.128 1.00 88.38 82 VAL A N 1
ATOM 568 C CA . VAL A 1 82 ? -0.975 4.759 -3.592 1.00 88.38 82 VAL A CA 1
ATOM 569 C C . VAL A 1 82 ? -0.508 4.492 -2.158 1.00 88.38 82 VAL A C 1
ATOM 571 O O . VAL A 1 82 ? -1.322 4.504 -1.236 1.00 88.38 82 VAL A O 1
ATOM 574 N N . PHE A 1 83 ? 0.808 4.401 -1.928 1.00 88.56 83 PHE A N 1
ATOM 575 C CA . PHE A 1 83 ? 1.347 4.187 -0.580 1.00 88.56 83 PHE A CA 1
ATOM 576 C C . PHE A 1 83 ? 0.951 5.287 0.409 1.00 88.56 83 PHE A C 1
ATOM 578 O O . PHE A 1 83 ? 0.689 4.997 1.573 1.00 88.56 83 PHE A O 1
ATOM 585 N N . THR A 1 84 ? 0.908 6.550 -0.021 1.00 89.12 84 THR A N 1
ATOM 586 C CA . THR A 1 84 ? 0.529 7.671 0.856 1.00 89.12 84 THR A CA 1
ATOM 587 C C . THR A 1 84 ? -0.912 7.528 1.333 1.00 89.12 84 THR A C 1
ATOM 589 O O . THR A 1 84 ? -1.188 7.738 2.515 1.00 89.12 84 THR A O 1
ATOM 592 N N . PHE A 1 85 ? -1.821 7.155 0.434 1.00 88.12 85 PHE A N 1
ATOM 593 C CA . PHE A 1 85 ? -3.217 6.935 0.785 1.00 88.12 85 PHE A CA 1
ATOM 594 C C . PHE A 1 85 ? -3.386 5.743 1.724 1.00 88.12 85 PHE A C 1
ATOM 596 O O . PHE A 1 85 ? -3.976 5.899 2.794 1.00 88.12 85 PHE A O 1
ATOM 603 N N . ASP A 1 86 ? -2.811 4.594 1.374 1.00 84.81 86 ASP A N 1
ATOM 604 C CA . ASP A 1 86 ? -2.944 3.367 2.162 1.00 84.81 86 ASP A CA 1
ATOM 605 C C . ASP A 1 86 ? -2.334 3.526 3.560 1.00 84.81 86 ASP A C 1
ATOM 607 O O . ASP A 1 86 ? -2.957 3.171 4.562 1.00 84.81 86 ASP A O 1
ATOM 611 N N . LEU A 1 87 ? -1.147 4.135 3.670 1.00 86.94 87 LEU A N 1
ATOM 612 C CA . LEU A 1 87 ? -0.534 4.431 4.969 1.00 86.94 87 LEU A CA 1
ATOM 613 C C . LEU A 1 87 ? -1.375 5.417 5.787 1.00 86.94 87 LEU A C 1
ATOM 615 O O . LEU A 1 87 ? -1.440 5.282 7.009 1.00 86.94 87 LEU A O 1
ATOM 619 N N . GLY A 1 88 ? -2.032 6.383 5.140 1.00 87.94 88 GLY A N 1
ATOM 620 C CA . GLY A 1 88 ? -2.993 7.272 5.793 1.00 87.94 88 GLY A CA 1
ATOM 621 C C . GLY A 1 88 ? -4.189 6.503 6.358 1.00 87.94 88 GLY A C 1
ATOM 622 O O . GLY A 1 88 ? -4.541 6.684 7.525 1.00 87.94 88 GLY A O 1
ATOM 623 N N . LEU A 1 89 ? -4.754 5.589 5.567 1.00 86.12 89 LEU A N 1
ATOM 624 C CA . LEU A 1 89 ? -5.862 4.725 5.972 1.00 86.12 89 LEU A CA 1
ATOM 625 C C . LEU A 1 89 ? -5.483 3.846 7.168 1.00 86.12 89 LEU A C 1
ATOM 627 O O . LEU A 1 89 ? -6.174 3.855 8.192 1.00 86.12 89 LEU A O 1
ATOM 631 N N . PHE A 1 90 ? -4.364 3.126 7.083 1.00 86.44 90 PHE A N 1
ATOM 632 C CA . PHE A 1 90 ? -3.895 2.273 8.175 1.00 86.44 90 PHE A CA 1
ATOM 633 C C . PHE A 1 90 ? -3.506 3.070 9.427 1.00 86.44 90 PHE A C 1
ATOM 635 O O . PHE A 1 90 ? -3.734 2.606 10.546 1.00 86.44 90 PHE A O 1
ATOM 642 N N . SER A 1 91 ? -2.963 4.278 9.266 1.00 89.62 91 SER A N 1
ATOM 643 C CA . SER A 1 91 ? -2.659 5.174 10.386 1.00 89.62 91 SER A CA 1
ATOM 644 C C . SER A 1 91 ? -3.924 5.542 11.161 1.00 89.62 91 SER A C 1
ATOM 646 O O . SER A 1 91 ? -3.959 5.382 12.381 1.00 89.62 91 SER A O 1
ATOM 648 N N . GLU A 1 92 ? -4.997 5.945 10.482 1.00 90.31 92 GLU A N 1
ATOM 649 C CA . GLU A 1 92 ? -6.278 6.239 11.136 1.00 90.31 92 GLU A CA 1
ATOM 650 C C . GLU A 1 92 ? -6.917 4.989 11.757 1.00 90.31 92 GLU A C 1
ATOM 652 O O . GLU A 1 92 ? -7.371 5.042 12.901 1.00 90.31 92 GLU A O 1
ATOM 657 N N . LEU A 1 93 ? -6.868 3.835 11.076 1.00 88.12 93 LEU A N 1
ATOM 658 C CA . LEU A 1 93 ? -7.294 2.554 11.655 1.00 88.12 93 LEU A CA 1
ATOM 659 C C . LEU A 1 93 ? -6.558 2.241 12.959 1.00 88.12 93 LEU A C 1
ATOM 661 O O . LEU A 1 93 ? -7.181 1.807 13.930 1.00 88.12 93 LEU A O 1
ATOM 665 N N . SER A 1 94 ? -5.247 2.483 13.007 1.00 89.81 94 SER A N 1
ATOM 666 C CA . SER A 1 94 ? -4.433 2.200 14.189 1.00 89.81 94 SER A CA 1
ATOM 667 C C . SER A 1 94 ? -4.862 3.025 15.409 1.00 89.81 94 SER A C 1
ATOM 669 O O . SER A 1 94 ? -4.829 2.513 16.529 1.00 89.81 94 SER A O 1
ATOM 671 N N . LYS A 1 95 ? -5.356 4.257 15.202 1.00 91.75 95 LYS A N 1
ATOM 672 C CA . LYS A 1 95 ? -5.868 5.133 16.272 1.00 91.75 95 LYS A CA 1
ATOM 673 C C . LYS A 1 95 ? -7.187 4.638 16.856 1.00 91.75 95 LYS A C 1
ATOM 675 O O . LYS A 1 95 ? -7.482 4.902 18.016 1.00 91.75 95 LYS A O 1
ATOM 680 N N . VAL A 1 96 ? -7.972 3.907 16.067 1.00 90.75 96 VAL A N 1
ATOM 681 C CA . VAL A 1 96 ? -9.310 3.432 16.451 1.00 90.75 96 VAL A CA 1
ATOM 682 C C . VAL A 1 96 ? -9.349 1.933 16.760 1.00 90.75 96 VAL A C 1
ATOM 684 O O . VAL A 1 96 ? -10.415 1.312 16.768 1.00 90.75 96 VAL A O 1
ATOM 687 N N . GLY A 1 97 ? -8.186 1.332 17.028 1.00 88.56 97 GLY A N 1
ATOM 688 C CA . GLY A 1 97 ? -8.071 -0.083 17.381 1.00 88.56 97 GLY A CA 1
ATOM 689 C C . GLY A 1 97 ? -8.409 -1.029 16.228 1.00 88.56 97 GLY A C 1
ATOM 690 O O . GLY A 1 97 ? -8.959 -2.100 16.471 1.00 88.56 97 GLY A O 1
ATOM 691 N N . TRP A 1 98 ? -8.097 -0.633 14.990 1.00 85.94 98 TRP A N 1
ATOM 692 C CA . TRP A 1 98 ? -8.305 -1.413 13.760 1.00 85.94 98 TRP A CA 1
ATOM 693 C C . TRP A 1 98 ? -9.773 -1.735 13.463 1.00 85.94 98 TRP A C 1
ATOM 695 O O . TRP A 1 98 ? -10.086 -2.733 12.822 1.00 85.94 98 TRP A O 1
ATOM 705 N N . SER A 1 99 ? -10.686 -0.882 13.930 1.00 85.12 99 SER A N 1
ATOM 706 C CA . SER A 1 99 ? -12.117 -1.005 13.674 1.00 85.12 99 SER A CA 1
ATOM 707 C C . SER A 1 99 ? -12.579 0.082 12.710 1.00 85.12 99 SER A C 1
ATOM 709 O O . SER A 1 99 ? -12.662 1.252 13.081 1.00 85.12 99 SER A O 1
ATOM 711 N N . PHE A 1 100 ? -12.948 -0.306 11.487 1.00 81.69 100 PHE A N 1
ATOM 712 C CA . PHE A 1 100 ? -13.508 0.619 10.494 1.00 81.69 100 PHE A CA 1
ATOM 713 C C . PHE A 1 100 ? -14.756 1.354 10.999 1.00 81.69 100 PHE A C 1
ATOM 715 O O . PHE A 1 100 ? -14.935 2.534 10.712 1.00 81.69 100 PHE A O 1
ATOM 722 N N . ALA A 1 101 ? -15.580 0.692 11.818 1.00 85.19 101 ALA A N 1
ATOM 723 C CA . ALA A 1 101 ? -16.779 1.284 12.412 1.00 85.19 101 ALA A CA 1
ATOM 724 C C . ALA A 1 101 ? -16.482 2.452 13.371 1.00 85.19 101 ALA A C 1
ATOM 726 O O . ALA A 1 101 ? -17.371 3.251 13.658 1.00 85.19 101 ALA A O 1
ATOM 727 N N . LYS A 1 102 ? -15.247 2.554 13.877 1.00 89.56 102 LYS A N 1
ATOM 728 C CA . LYS A 1 102 ? -14.817 3.605 14.806 1.00 89.56 102 LYS A CA 1
ATOM 729 C C . LYS A 1 102 ? -14.104 4.773 14.117 1.00 89.56 102 LYS A C 1
ATOM 731 O O . LYS A 1 102 ? -13.757 5.738 14.794 1.00 89.56 102 LYS A O 1
ATOM 736 N N . ILE A 1 103 ? -13.884 4.714 12.800 1.00 88.81 103 ILE A N 1
ATOM 737 C CA . ILE A 1 103 ? -13.257 5.812 12.055 1.00 88.81 103 ILE A CA 1
ATOM 738 C C . ILE A 1 103 ? -14.220 7.009 11.996 1.00 88.81 103 ILE A C 1
ATOM 740 O O . ILE A 1 103 ? -15.406 6.826 11.700 1.00 88.81 103 ILE A O 1
ATOM 744 N N . PRO A 1 104 ? -13.747 8.246 12.240 1.00 92.06 104 PRO A N 1
ATOM 745 C CA . PRO A 1 104 ? -14.585 9.433 12.124 1.00 92.06 104 PRO A CA 1
ATOM 746 C C . PRO A 1 104 ? -15.228 9.556 10.736 1.00 92.06 104 PRO A C 1
ATOM 748 O O . PRO A 1 104 ? -14.561 9.425 9.710 1.00 92.06 104 PRO A O 1
ATOM 751 N N . LYS A 1 105 ? -16.523 9.893 10.687 1.00 90.25 105 LYS A N 1
ATOM 752 C CA . LYS A 1 105 ? -17.261 10.050 9.419 1.00 90.25 105 LYS A CA 1
ATOM 753 C C . LYS A 1 105 ? -16.633 11.084 8.479 1.00 90.25 105 LYS A C 1
ATOM 755 O O . LYS A 1 105 ? -16.686 10.907 7.268 1.00 90.25 105 LYS A O 1
ATOM 760 N N . SER A 1 106 ? -16.026 12.140 9.024 1.00 91.50 106 SER A N 1
ATOM 761 C CA . SER A 1 106 ? -15.307 13.157 8.245 1.00 91.50 106 SER A CA 1
ATOM 762 C C . SER A 1 106 ? -14.114 12.571 7.488 1.00 91.50 106 SER A C 1
ATOM 764 O O . SER A 1 106 ? -13.909 12.898 6.323 1.00 91.50 106 SER A O 1
ATOM 766 N N . VAL A 1 107 ? -13.369 11.664 8.121 1.00 89.00 107 VAL A N 1
ATOM 767 C CA . VAL A 1 107 ? -12.244 10.947 7.509 1.00 89.00 107 VAL A CA 1
ATOM 768 C C . VAL A 1 107 ? -12.752 9.993 6.426 1.00 89.00 107 VAL A C 1
ATOM 770 O O . VAL A 1 107 ? -12.253 10.016 5.302 1.00 89.00 107 VAL A O 1
ATOM 773 N N . LEU A 1 108 ? -13.809 9.225 6.715 1.00 85.44 108 LEU A N 1
ATOM 774 C CA . LEU A 1 108 ? -14.439 8.341 5.725 1.00 85.44 108 LEU A CA 1
ATOM 775 C C . LEU A 1 108 ? -14.936 9.116 4.495 1.00 85.44 108 LEU A C 1
ATOM 777 O O . LEU A 1 108 ? -14.744 8.666 3.368 1.00 85.44 108 LEU A O 1
ATOM 781 N N . ALA A 1 109 ? -15.526 10.298 4.692 1.00 87.75 109 ALA A N 1
ATOM 782 C CA . ALA A 1 109 ? -15.972 11.160 3.601 1.00 87.75 109 ALA A CA 1
ATOM 783 C C . ALA A 1 109 ? -14.800 11.670 2.744 1.00 87.75 109 ALA A C 1
ATOM 785 O O . ALA A 1 109 ? -14.901 11.685 1.518 1.00 87.75 109 ALA A O 1
ATOM 786 N N . GLN A 1 110 ? -13.670 12.035 3.358 1.00 88.19 110 GLN A N 1
ATOM 787 C CA . GLN A 1 110 ? -12.463 12.421 2.618 1.00 88.19 110 GLN A CA 1
ATOM 788 C C . GLN A 1 110 ? -11.933 11.266 1.762 1.00 88.19 110 GLN A C 1
ATOM 790 O O . GLN A 1 110 ? -11.603 11.466 0.591 1.00 88.19 110 GLN A O 1
ATOM 795 N N . TRP A 1 111 ? -11.895 10.047 2.301 1.00 86.25 111 TRP A N 1
ATOM 796 C CA . TRP A 1 111 ? -11.448 8.875 1.547 1.00 86.25 111 TRP A CA 1
ATOM 797 C C . TRP A 1 111 ? -12.425 8.443 0.460 1.00 86.25 111 TRP A C 1
ATOM 799 O O . TRP A 1 111 ? -11.978 8.024 -0.602 1.00 86.25 111 TRP A O 1
ATOM 809 N N . ALA A 1 112 ? -13.732 8.612 0.662 1.00 84.00 112 ALA A N 1
ATOM 810 C CA . ALA A 1 112 ? -14.727 8.369 -0.381 1.00 84.00 112 ALA A CA 1
ATOM 811 C C . ALA A 1 112 ? -14.519 9.278 -1.609 1.00 84.00 112 ALA A C 1
ATOM 813 O O . ALA A 1 112 ? -14.828 8.883 -2.730 1.00 84.00 112 ALA A O 1
ATOM 814 N N . VAL A 1 113 ? -13.948 10.473 -1.417 1.00 87.44 113 VAL A N 1
ATOM 815 C CA . VAL A 1 113 ? -13.581 11.390 -2.508 1.00 87.44 113 VAL A CA 1
ATOM 816 C C . VAL A 1 113 ? -12.194 11.082 -3.079 1.00 87.44 113 VAL A C 1
ATOM 818 O O . VAL A 1 113 ? -11.995 11.171 -4.292 1.00 87.44 113 VAL A O 1
ATOM 821 N N . ALA A 1 114 ? -11.218 10.758 -2.228 1.00 82.31 114 ALA A N 1
ATOM 822 C CA . ALA A 1 114 ? -9.833 10.529 -2.642 1.00 82.31 114 ALA A CA 1
ATOM 823 C C . ALA A 1 114 ? -9.618 9.158 -3.308 1.00 82.31 114 ALA A C 1
ATOM 825 O O . ALA A 1 114 ? -8.892 9.075 -4.296 1.00 82.31 114 ALA A O 1
ATOM 826 N N . GLY A 1 115 ? -10.283 8.106 -2.822 1.00 79.75 115 GLY A N 1
ATOM 827 C CA . GLY A 1 115 ? -10.148 6.728 -3.303 1.00 79.75 115 GLY A CA 1
ATOM 828 C C . GLY A 1 115 ? -10.397 6.575 -4.808 1.00 79.75 115 GLY A C 1
ATOM 829 O O . GLY A 1 115 ? -9.505 6.109 -5.514 1.00 79.75 115 GLY A O 1
ATOM 830 N N . PRO A 1 116 ? -11.535 7.045 -5.360 1.00 84.25 116 PRO A N 1
ATOM 831 C CA . PRO A 1 116 ? -11.790 6.966 -6.80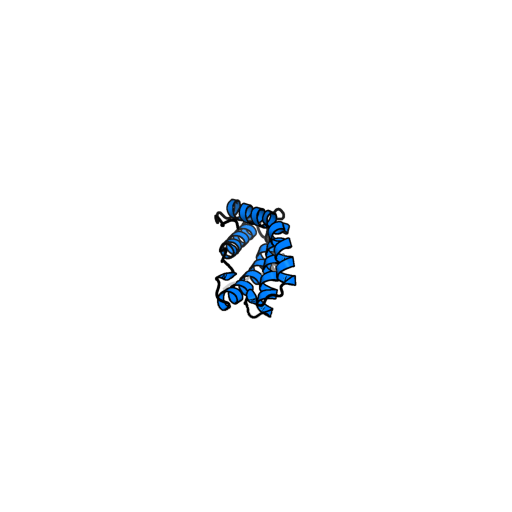1 1.00 84.25 116 PRO A CA 1
ATOM 832 C C . PRO A 1 116 ? -10.739 7.691 -7.653 1.00 84.25 116 PRO A C 1
ATOM 834 O O . PRO A 1 116 ? -10.424 7.256 -8.759 1.00 84.25 116 PRO A O 1
ATOM 837 N N . LYS A 1 117 ? -10.150 8.775 -7.132 1.00 85.94 117 LYS A N 1
ATOM 838 C CA . LYS A 1 117 ? -9.096 9.537 -7.823 1.00 85.94 117 LYS A CA 1
ATOM 839 C C . LYS A 1 117 ? -7.748 8.816 -7.834 1.00 85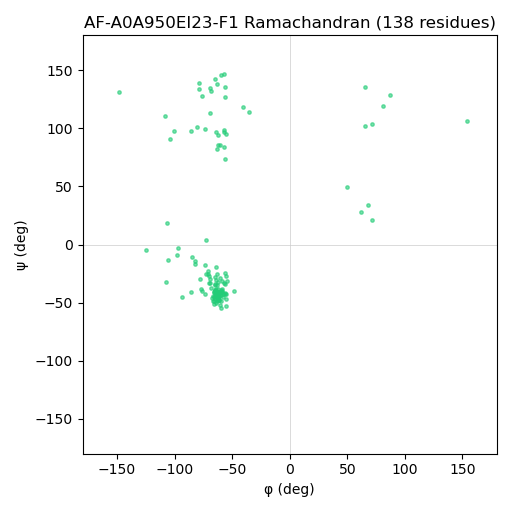.94 117 LYS A C 1
ATOM 841 O O . LYS A 1 117 ? -6.901 9.154 -8.654 1.00 85.94 117 LYS A O 1
ATOM 846 N N . LEU A 1 118 ? -7.549 7.825 -6.965 1.00 86.25 118 LEU A N 1
ATOM 847 C CA . LEU A 1 118 ? -6.360 6.969 -6.948 1.00 86.25 118 LEU A CA 1
ATOM 848 C C . LEU A 1 118 ? -6.459 5.788 -7.904 1.00 86.25 118 LEU A C 1
ATOM 850 O O . LEU A 1 118 ? -5.446 5.127 -8.140 1.00 86.25 118 LEU A O 1
ATOM 854 N N . LYS A 1 119 ? -7.639 5.524 -8.479 1.00 85.62 119 LYS A N 1
ATOM 855 C CA . LYS A 1 119 ? -7.819 4.407 -9.405 1.00 85.62 119 LYS A CA 1
ATOM 856 C C . LYS A 1 119 ? -6.840 4.457 -10.592 1.00 85.62 119 LYS A C 1
ATOM 858 O O . LYS A 1 119 ? -6.184 3.445 -10.816 1.00 85.62 119 LYS A O 1
ATOM 863 N N . PRO A 1 120 ? -6.637 5.593 -11.293 1.00 88.81 120 PRO A N 1
ATOM 864 C CA . PRO A 1 120 ? -5.681 5.653 -12.401 1.00 88.81 120 PRO A CA 1
ATOM 865 C C . PRO A 1 120 ? -4.236 5.365 -11.971 1.00 88.81 120 PRO A C 1
ATOM 867 O O . PRO A 1 120 ? -3.533 4.628 -12.656 1.00 88.81 120 PRO A O 1
ATOM 870 N N . ALA A 1 121 ? -3.809 5.892 -10.817 1.00 87.56 121 ALA A N 1
ATOM 871 C CA . ALA A 1 121 ? -2.480 5.630 -10.262 1.00 87.56 121 ALA A CA 1
ATOM 872 C C . ALA A 1 121 ? -2.310 4.146 -9.890 1.00 87.56 121 ALA A C 1
ATOM 874 O O .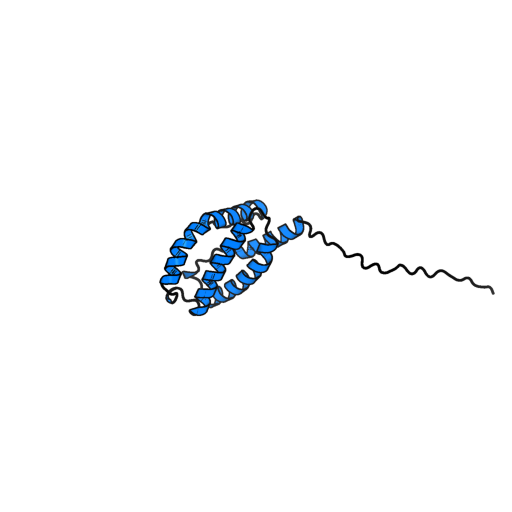 ALA A 1 121 ? -1.294 3.531 -10.206 1.00 87.56 121 ALA A O 1
ATOM 875 N N . SER A 1 122 ? -3.337 3.551 -9.278 1.00 86.06 122 SER A N 1
ATOM 876 C CA . SER A 1 122 ? -3.361 2.126 -8.931 1.00 86.06 122 SER A CA 1
ATOM 877 C C . SER A 1 122 ? -3.296 1.249 -10.183 1.00 86.06 122 SER A C 1
ATOM 879 O O . SER A 1 122 ? -2.488 0.326 -10.244 1.00 86.06 122 SER A O 1
ATOM 881 N N . ASP A 1 123 ? -4.080 1.573 -11.215 1.00 87.38 123 ASP A N 1
ATOM 882 C CA . ASP A 1 123 ? -4.089 0.854 -12.492 1.00 87.38 123 ASP A CA 1
ATOM 883 C C . ASP A 1 123 ? -2.740 0.965 -13.225 1.00 87.38 123 ASP A C 1
ATOM 885 O O . ASP A 1 123 ? -2.285 -0.019 -13.810 1.00 87.38 123 ASP A O 1
ATOM 889 N N . ALA A 1 124 ? -2.077 2.127 -13.175 1.00 88.44 124 ALA A N 1
ATOM 890 C CA . ALA A 1 124 ? -0.749 2.330 -13.758 1.00 88.44 124 ALA A CA 1
ATOM 891 C C . ALA A 1 124 ? 0.329 1.504 -13.039 1.00 88.44 124 ALA A C 1
ATOM 893 O O . ALA A 1 124 ? 1.144 0.840 -13.686 1.00 88.44 124 ALA A O 1
ATOM 894 N N . VAL A 1 125 ? 0.306 1.496 -11.703 1.00 88.25 125 VAL A N 1
ATOM 895 C CA . VAL A 1 125 ? 1.223 0.700 -10.875 1.00 88.25 125 VAL A CA 1
ATOM 896 C C . VAL A 1 125 ? 1.010 -0.793 -11.114 1.00 88.25 125 VAL A C 1
ATOM 898 O O . VAL A 1 125 ? 1.973 -1.499 -11.412 1.00 88.25 125 VAL A O 1
ATOM 901 N N . ILE A 1 126 ? -0.236 -1.268 -11.051 1.00 85.69 126 ILE A N 1
ATOM 902 C CA . ILE A 1 126 ? -0.582 -2.674 -11.297 1.00 85.69 126 ILE A CA 1
ATOM 903 C C . ILE A 1 126 ? -0.199 -3.078 -12.718 1.00 85.69 126 ILE A C 1
ATOM 905 O O . ILE A 1 126 ? 0.478 -4.083 -12.900 1.00 85.69 126 ILE A O 1
ATOM 909 N N . GLY A 1 127 ? -0.548 -2.270 -13.722 1.00 85.81 127 GLY A N 1
ATOM 910 C CA . GLY A 1 127 ? -0.206 -2.548 -15.116 1.00 85.81 127 GLY A CA 1
ATOM 911 C C . GLY A 1 127 ? 1.303 -2.644 -15.346 1.00 85.81 127 GLY A C 1
ATOM 912 O O . GLY A 1 127 ? 1.762 -3.525 -16.074 1.00 85.81 127 GLY A O 1
ATOM 913 N N . TYR A 1 128 ? 2.091 -1.787 -14.691 1.00 88.19 128 TYR A N 1
ATOM 914 C CA . TYR A 1 128 ? 3.547 -1.882 -14.737 1.00 88.19 128 TYR A CA 1
ATOM 915 C C . TYR A 1 128 ? 4.055 -3.159 -14.065 1.00 88.19 128 TYR A C 1
ATOM 917 O O . TYR A 1 128 ? 4.872 -3.873 -14.649 1.00 88.19 128 TYR A O 1
ATOM 925 N N . ILE A 1 129 ? 3.584 -3.454 -12.851 1.00 86.31 129 ILE A N 1
ATOM 926 C CA . ILE A 1 129 ? 3.998 -4.637 -12.094 1.00 86.31 129 ILE A CA 1
ATOM 927 C C . ILE A 1 129 ? 3.639 -5.915 -12.863 1.00 86.31 129 ILE A C 1
ATOM 929 O O . ILE A 1 129 ? 4.477 -6.803 -12.994 1.00 86.31 129 ILE A O 1
ATOM 933 N N . ASP A 1 130 ? 2.456 -5.996 -13.459 1.00 85.25 130 ASP A N 1
ATOM 934 C CA . ASP A 1 130 ? 2.049 -7.136 -14.280 1.00 85.25 130 ASP A CA 1
ATOM 935 C C . ASP A 1 130 ? 2.939 -7.302 -15.506 1.00 85.25 130 ASP A C 1
ATOM 937 O O . ASP A 1 130 ? 3.447 -8.394 -15.762 1.00 85.25 130 ASP A O 1
ATOM 941 N N . ALA A 1 131 ? 3.181 -6.214 -16.237 1.00 84.62 131 ALA A N 1
ATOM 942 C CA . ALA A 1 131 ? 3.973 -6.252 -17.459 1.00 84.62 131 ALA A CA 1
ATOM 943 C C . ALA A 1 131 ? 5.465 -6.525 -17.209 1.00 84.62 131 ALA A C 1
ATOM 945 O O . ALA A 1 131 ? 6.140 -7.067 -18.085 1.00 84.62 131 ALA A O 1
ATOM 946 N N . LYS A 1 132 ? 6.009 -6.110 -16.058 1.00 85.31 132 LYS A N 1
ATOM 947 C CA . LYS A 1 132 ? 7.456 -6.165 -15.778 1.00 85.31 132 LYS A CA 1
ATOM 948 C C . LYS A 1 132 ? 7.861 -7.242 -14.785 1.00 85.31 132 LYS A C 1
ATOM 950 O O . LYS A 1 132 ? 8.954 -7.781 -14.916 1.00 85.31 132 LYS A O 1
ATOM 955 N N . CYS A 1 133 ? 7.000 -7.553 -13.826 1.00 83.69 133 CYS A N 1
ATOM 956 C CA . CYS A 1 133 ? 7.245 -8.557 -12.797 1.00 83.69 133 CYS A CA 1
ATOM 957 C C . CYS A 1 133 ? 6.455 -9.853 -13.036 1.00 83.69 133 CYS A C 1
ATOM 959 O O . CYS A 1 133 ? 6.759 -10.860 -12.405 1.00 83.69 133 CYS A O 1
ATOM 961 N N . GLY A 1 134 ? 5.459 -9.855 -13.934 1.00 81.94 134 GLY A N 1
ATOM 962 C CA . GLY A 1 134 ? 4.691 -11.055 -14.284 1.00 81.94 134 GLY A CA 1
ATOM 963 C C . GLY A 1 134 ? 3.738 -11.541 -13.187 1.00 81.94 134 GLY A C 1
ATOM 964 O O . GLY A 1 134 ? 3.364 -12.712 -13.192 1.00 81.94 134 GLY A O 1
ATOM 965 N N . LEU A 1 135 ? 3.359 -10.667 -12.246 1.00 77.75 135 LEU A N 1
ATOM 966 C CA . LEU A 1 135 ? 2.646 -11.046 -11.019 1.00 77.75 135 LEU A CA 1
ATOM 967 C C . LEU A 1 135 ? 1.125 -11.213 -11.176 1.00 77.75 135 LEU A C 1
ATOM 969 O O . LEU A 1 135 ? 0.512 -11.827 -10.308 1.00 77.75 135 LEU A O 1
ATOM 973 N N . LYS A 1 136 ? 0.526 -10.741 -12.280 1.00 77.00 136 LYS A N 1
ATOM 974 C CA . LYS A 1 136 ? -0.918 -10.862 -12.584 1.00 77.00 136 LYS A CA 1
ATOM 975 C C . LYS A 1 136 ? -1.804 -10.417 -11.413 1.00 77.00 136 LYS A C 1
ATOM 977 O O . LYS A 1 136 ? -2.705 -11.143 -10.985 1.00 77.00 136 LYS A O 1
ATOM 982 N N . LEU A 1 137 ? -1.510 -9.245 -10.872 1.00 69.88 137 LEU A N 1
ATOM 983 C CA . LEU A 1 137 ? -2.230 -8.663 -9.756 1.00 69.88 137 LEU A CA 1
ATOM 984 C C . LEU A 1 137 ? -3.671 -8.340 -10.158 1.00 69.88 137 LEU A C 1
ATOM 986 O O . LEU A 1 137 ? -3.966 -7.902 -11.270 1.00 69.88 137 LEU A O 1
ATOM 990 N N . VAL A 1 138 ? -4.593 -8.550 -9.222 1.00 64.62 138 VAL A N 1
ATOM 991 C CA . VAL A 1 138 ? -6.001 -8.212 -9.432 1.00 64.62 138 VAL A CA 1
ATOM 992 C C . VAL A 1 138 ? -6.163 -6.701 -9.302 1.00 64.62 138 VAL A C 1
ATOM 994 O O . VAL A 1 138 ? -5.749 -6.112 -8.304 1.00 64.62 138 VAL A O 1
ATOM 997 N N . LYS A 1 139 ? -6.775 -6.073 -10.310 1.00 60.06 139 LYS A N 1
ATOM 998 C CA . LYS A 1 139 ? -7.140 -4.655 -10.239 1.00 60.06 139 LYS A CA 1
ATOM 999 C C . LYS A 1 139 ? -8.266 -4.457 -9.215 1.00 60.06 139 LYS A C 1
ATOM 1001 O O . LYS A 1 139 ? -9.237 -5.213 -9.279 1.00 60.06 139 LYS A O 1
ATOM 1006 N N . PRO A 1 140 ? -8.145 -3.479 -8.304 1.00 56.44 140 PRO A N 1
ATOM 1007 C CA . PRO A 1 140 ? -9.214 -3.113 -7.383 1.00 56.44 140 PRO A CA 1
ATOM 1008 C C . PRO A 1 140 ? -10.394 -2.436 -8.094 1.00 56.44 140 PRO A C 1
ATOM 1010 O O . PRO A 1 140 ? -10.199 -1.812 -9.172 1.00 56.44 140 PRO A O 1
#

Mean predicted aligned error: 11.9 Å